Protein AF-A0AAX2A2I5-F1 (afdb_monomer_lite)

Sequence (168 aa):
KQDHQRLANWIIALGHHIQVEKMNFRALQAKAKETKVDANGKYKKKKRFGKSIANRAPSLFLNILNQKLQYEGYSLQYIDTFRVKASQYDHQNDEYNKKTLSQRWHEVDGRRVQRDLYSAFLIMNVKDNRKEIDRQKCLERWDQFIRLHDEEIKRLRLHSCVVSSMGI

Foldseek 3Di:
DVVLLVVLVVVVVVHLAAEDEDDDVVVLLDKDPDWDADPVRHTDDIRHCNVVCVVVVVVVSQVSNQVVSVVVVGGYHYADCVQAVLLQAALQVRDGHDDDLPPQWDQHPNDIAGRVLSSVLQQVQADPVRRYGPSVVCVVCVVVSSVVRVVVVVVQVPDPDDDVSRVD

Secondary structure (DSSP, 8-state):
-HHHHHHHHHHHHH-S--EEE---HHHHHPPPSSPPB-TTSPBPPPP-HHHHHHHH-HHHHHHHHHHHHHHTT---EEE-HHHH-TTTEETTTTEE----TT--EEEETTEEEEHHHHHHHHHHTB-TTSSSB-HHHHHHHHHHHHHHHHHHHHHHHH-S---GGG--

pLDDT: mean 92.61, std 5.05, range [74.5, 98.0]

Radius of gyration: 18.18 Å; chains: 1; bounding box: 47×41×47 Å

Structure (mmCIF, N/CA/C/O backbone):
data_AF-A0AAX2A2I5-F1
#
_entry.id   AF-A0AAX2A2I5-F1
#
loop_
_atom_site.group_PDB
_atom_site.id
_atom_site.type_symbol
_atom_site.label_atom_id
_atom_site.label_alt_id
_atom_site.label_comp_id
_atom_site.label_asym_id
_atom_site.label_entity_id
_atom_site.label_seq_id
_atom_site.pdbx_PDB_ins_code
_atom_site.Cartn_x
_atom_site.Cartn_y
_atom_site.Cartn_z
_atom_site.occupancy
_atom_site.B_iso_or_equiv
_atom_site.auth_seq_id
_atom_site.auth_comp_id
_atom_site.auth_asym_id
_atom_site.auth_atom_id
_atom_site.pdbx_PDB_model_num
ATOM 1 N N . LYS A 1 1 ? 3.469 20.746 3.446 1.00 82.69 1 LYS A N 1
ATOM 2 C CA . LYS A 1 1 ? 2.947 20.464 4.813 1.00 82.69 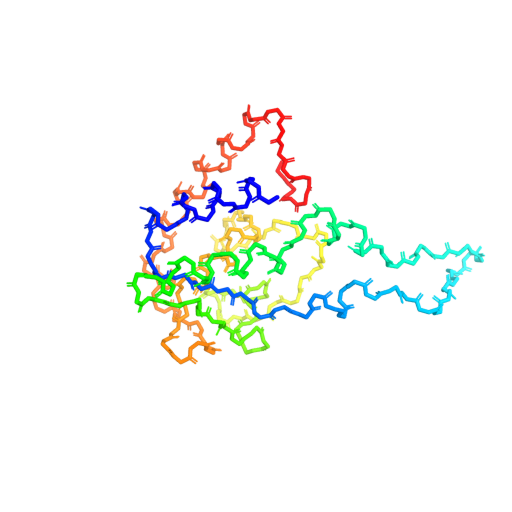1 LYS A CA 1
ATOM 3 C C . LYS A 1 1 ? 1.437 20.694 4.907 1.00 82.69 1 LYS A C 1
ATOM 5 O O . LYS A 1 1 ? 0.758 19.788 5.361 1.00 82.69 1 LYS A O 1
ATOM 10 N N . GLN A 1 2 ? 0.896 21.835 4.460 1.00 93.94 2 GLN A N 1
ATOM 11 C CA . GLN A 1 2 ? -0.555 22.098 4.494 1.00 93.94 2 GLN A CA 1
ATOM 12 C C . GLN A 1 2 ? -1.381 21.061 3.712 1.00 93.94 2 GLN A C 1
ATOM 14 O O . GLN A 1 2 ? -2.347 20.532 4.249 1.00 93.94 2 GLN A O 1
ATOM 19 N N . ASP A 1 3 ? -0.960 20.685 2.503 1.00 94.56 3 ASP A N 1
ATOM 20 C CA . ASP A 1 3 ? -1.691 19.673 1.721 1.00 94.56 3 ASP A CA 1
ATOM 21 C C . ASP A 1 3 ? -1.681 18.289 2.376 1.00 94.56 3 ASP A C 1
ATOM 23 O O . ASP A 1 3 ? -2.680 17.581 2.338 1.00 94.56 3 ASP A O 1
ATOM 27 N N . HIS A 1 4 ? -0.590 17.923 3.057 1.00 96.69 4 HIS A N 1
ATOM 28 C CA . HIS A 1 4 ? -0.539 16.689 3.850 1.00 96.69 4 HIS A CA 1
ATOM 29 C C . HIS A 1 4 ? -1.524 16.716 5.016 1.00 96.69 4 HIS A C 1
ATOM 31 O O . HIS A 1 4 ? -2.130 15.696 5.310 1.00 96.69 4 HIS A O 1
ATOM 37 N N . GLN A 1 5 ? -1.698 17.870 5.663 1.00 96.88 5 GLN A N 1
ATOM 38 C CA . GLN A 1 5 ? -2.670 18.036 6.745 1.00 96.88 5 GLN A CA 1
ATOM 39 C C . GLN A 1 5 ? -4.104 17.896 6.222 1.00 96.88 5 GLN A C 1
ATOM 41 O O . GLN A 1 5 ? -4.894 17.171 6.817 1.00 96.88 5 GLN A O 1
ATOM 46 N N . ARG A 1 6 ? -4.417 18.533 5.084 1.00 97.56 6 ARG A N 1
ATOM 47 C CA . ARG A 1 6 ? -5.726 18.410 4.420 1.00 97.56 6 ARG A CA 1
ATOM 48 C C . ARG A 1 6 ? -6.020 16.967 4.023 1.00 97.56 6 ARG A C 1
ATOM 50 O O . ARG A 1 6 ? -7.089 16.461 4.340 1.00 97.56 6 ARG A O 1
ATOM 57 N N . LEU A 1 7 ? -5.056 16.299 3.387 1.00 96.81 7 LEU A N 1
ATOM 58 C CA . LEU A 1 7 ? -5.198 14.902 2.989 1.00 96.81 7 LEU A CA 1
ATOM 59 C C . LEU A 1 7 ? -5.378 13.987 4.206 1.00 96.81 7 LEU A C 1
ATOM 61 O O . LEU A 1 7 ? -6.237 13.117 4.182 1.00 96.81 7 LEU A O 1
ATOM 65 N N . ALA A 1 8 ? -4.613 14.197 5.279 1.00 97.38 8 ALA A N 1
ATOM 66 C CA . ALA A 1 8 ? -4.745 13.391 6.488 1.00 97.38 8 ALA A CA 1
ATOM 67 C C . ALA A 1 8 ? -6.118 13.569 7.157 1.00 97.38 8 ALA A C 1
ATOM 69 O O . ALA A 1 8 ? -6.724 12.577 7.543 1.00 97.38 8 ALA A O 1
ATOM 70 N N . ASN A 1 9 ? -6.634 14.802 7.234 1.00 97.06 9 ASN A N 1
ATOM 71 C CA . ASN A 1 9 ? -7.986 15.063 7.740 1.00 97.06 9 ASN A CA 1
ATOM 72 C C . ASN A 1 9 ? -9.051 14.365 6.888 1.00 97.06 9 ASN A C 1
ATOM 74 O O . ASN A 1 9 ? -9.970 13.765 7.431 1.00 97.06 9 ASN A O 1
ATOM 78 N N . TRP A 1 10 ? -8.915 14.433 5.560 1.00 97.62 10 TRP A N 1
ATOM 79 C CA . TRP A 1 10 ? -9.845 13.767 4.654 1.00 97.62 10 TRP A CA 1
ATOM 80 C C . TRP A 1 10 ? -9.834 12.248 4.848 1.00 97.62 10 TRP A C 1
ATOM 82 O O . TRP A 1 10 ? -10.897 11.658 4.960 1.00 97.62 10 TRP A O 1
ATOM 92 N N . ILE A 1 11 ? -8.656 11.623 4.964 1.00 96.56 11 ILE A N 1
ATOM 93 C CA . ILE A 1 11 ? -8.559 10.175 5.210 1.00 96.56 11 ILE A CA 1
ATOM 94 C C . ILE A 1 11 ? -9.195 9.793 6.550 1.00 96.56 11 ILE A C 1
ATOM 96 O O . ILE A 1 11 ? -9.942 8.825 6.598 1.00 96.56 11 ILE A O 1
ATOM 100 N N . ILE A 1 12 ? -8.930 10.545 7.621 1.00 96.19 12 ILE A N 1
ATOM 101 C CA . ILE A 1 12 ? -9.498 10.256 8.948 1.00 96.19 12 ILE A CA 1
ATOM 102 C C . ILE A 1 12 ? -11.024 10.369 8.931 1.00 96.19 12 ILE A C 1
ATOM 104 O O . ILE A 1 12 ? -11.699 9.524 9.506 1.00 96.19 12 ILE A O 1
ATOM 108 N N . ALA A 1 13 ? -11.574 11.335 8.190 1.00 96.62 13 ALA A N 1
ATOM 109 C CA . ALA A 1 13 ? -13.018 11.463 8.013 1.00 96.62 13 ALA A CA 1
ATOM 110 C C . ALA A 1 13 ? -13.661 10.252 7.303 1.00 96.62 13 ALA A C 1
ATOM 112 O O . ALA A 1 13 ? -14.862 10.039 7.448 1.00 96.62 13 ALA A O 1
ATOM 113 N N . LEU A 1 14 ? -12.889 9.456 6.551 1.00 95.56 14 LEU A N 1
ATOM 114 C CA . LEU A 1 14 ? -13.362 8.200 5.953 1.00 95.56 14 LEU A CA 1
ATOM 115 C C . LEU A 1 14 ? -13.309 7.023 6.936 1.00 95.56 14 LEU A C 1
ATOM 117 O O . LEU A 1 14 ? -14.063 6.065 6.778 1.00 95.56 14 LEU A O 1
ATOM 121 N N . GLY A 1 15 ? -12.415 7.068 7.927 1.00 95.12 15 GLY A N 1
ATOM 122 C CA . GLY A 1 15 ? -12.308 6.051 8.967 1.00 95.12 15 GLY A CA 1
ATOM 123 C C . GLY A 1 15 ? -10.941 5.990 9.651 1.00 95.12 15 GLY A C 1
ATOM 124 O O . GLY A 1 15 ? -9.931 6.488 9.156 1.00 95.12 15 GLY A O 1
ATOM 125 N N . HIS A 1 16 ? -10.909 5.310 10.799 1.00 95.19 16 HIS A N 1
ATOM 126 C CA . HIS A 1 16 ? -9.726 5.229 11.666 1.00 95.19 16 HIS A CA 1
ATOM 127 C C . HIS A 1 16 ? -8.875 3.966 11.440 1.00 95.19 16 HIS A C 1
ATOM 129 O O . HIS A 1 16 ? -7.703 3.923 11.822 1.00 95.19 16 HIS A O 1
ATOM 135 N N . HIS A 1 17 ? -9.438 2.922 10.815 1.00 94.00 17 HIS A N 1
ATOM 136 C CA . HIS A 1 17 ? -8.708 1.687 10.516 1.00 94.00 17 HIS A CA 1
ATOM 137 C C . HIS A 1 17 ? -7.914 1.829 9.214 1.00 94.00 17 HIS A C 1
ATOM 139 O O . HIS A 1 17 ? -8.411 1.540 8.128 1.00 94.00 17 HIS A O 1
ATOM 145 N N . ILE A 1 18 ? -6.667 2.290 9.330 1.00 95.06 18 ILE A N 1
ATOM 146 C CA . ILE A 1 18 ? -5.814 2.586 8.176 1.00 95.06 18 ILE A CA 1
ATOM 147 C C . ILE A 1 18 ? -4.604 1.657 8.165 1.00 95.06 18 ILE A C 1
ATOM 149 O O . ILE A 1 18 ? -3.764 1.677 9.070 1.00 95.06 18 ILE A O 1
ATOM 153 N N . GLN A 1 19 ? -4.505 0.872 7.096 1.00 94.75 19 GLN A N 1
ATOM 154 C CA . GLN A 1 19 ? -3.417 -0.066 6.856 1.00 94.75 19 GLN A CA 1
ATOM 155 C C . GLN A 1 19 ? -2.436 0.483 5.817 1.00 94.75 19 GLN A C 1
ATOM 157 O O . GLN A 1 19 ? -2.833 1.075 4.814 1.00 94.75 19 GLN A O 1
ATOM 162 N N . VAL A 1 20 ? -1.138 0.293 6.060 1.00 94.31 20 VAL A N 1
ATOM 163 C CA . VAL A 1 20 ? -0.062 0.834 5.222 1.00 94.31 20 VAL A CA 1
ATOM 164 C C . VAL A 1 20 ? 1.040 -0.203 5.019 1.00 94.31 20 VAL A C 1
ATOM 166 O O . VAL A 1 20 ? 1.464 -0.898 5.944 1.00 94.31 20 VAL A O 1
ATOM 169 N N . GLU A 1 21 ? 1.568 -0.265 3.801 1.00 92.31 21 GLU A N 1
ATOM 170 C CA . GLU A 1 21 ? 2.771 -1.030 3.486 1.00 92.31 21 GLU A CA 1
ATOM 171 C C . GLU A 1 21 ? 4.008 -0.449 4.181 1.00 92.31 21 GLU A C 1
ATOM 173 O O . GLU A 1 21 ? 4.349 0.730 4.037 1.00 92.31 21 GLU A O 1
ATOM 178 N N . LYS A 1 22 ? 4.748 -1.292 4.907 1.00 89.44 22 LYS A N 1
ATOM 179 C CA . LYS A 1 22 ? 6.025 -0.883 5.496 1.00 89.44 22 LYS A CA 1
ATOM 180 C C . LYS A 1 22 ? 7.074 -0.668 4.400 1.00 89.44 22 LYS A C 1
ATOM 182 O O . LYS A 1 22 ? 7.568 -1.620 3.797 1.00 89.44 22 LYS A O 1
ATOM 187 N N . MET A 1 23 ? 7.461 0.591 4.194 1.00 88.06 23 MET A N 1
ATOM 188 C CA . MET A 1 23 ? 8.415 1.007 3.160 1.00 88.06 23 MET A CA 1
ATOM 189 C C . MET A 1 23 ? 9.712 1.562 3.751 1.00 88.06 23 MET A C 1
ATOM 191 O O . MET A 1 23 ? 9.705 2.377 4.672 1.00 88.06 23 MET A O 1
ATOM 195 N N . ASN A 1 24 ? 10.855 1.187 3.169 1.00 90.94 24 ASN A N 1
ATOM 196 C CA . ASN A 1 24 ? 12.149 1.772 3.524 1.00 90.94 24 ASN A CA 1
ATOM 197 C C . ASN A 1 24 ? 12.451 2.994 2.638 1.00 90.94 24 ASN A C 1
ATOM 199 O O . ASN A 1 24 ? 13.174 2.908 1.640 1.00 90.94 24 ASN A O 1
ATOM 203 N N . PHE A 1 25 ? 11.891 4.153 3.004 1.00 90.88 25 PHE A N 1
ATOM 204 C CA . PHE A 1 25 ? 12.077 5.398 2.246 1.00 90.88 25 PHE A CA 1
ATOM 205 C C . PHE A 1 25 ? 13.548 5.821 2.135 1.00 90.88 25 PHE A C 1
ATOM 207 O O . PHE A 1 25 ? 13.946 6.335 1.091 1.00 90.88 25 PHE A O 1
ATOM 214 N N . ARG A 1 26 ? 14.376 5.544 3.154 1.00 90.38 26 ARG A N 1
ATOM 215 C CA . ARG A 1 26 ? 15.819 5.840 3.134 1.00 90.38 26 ARG A CA 1
ATOM 216 C C . ARG A 1 26 ? 16.540 5.026 2.056 1.00 90.38 26 ARG A C 1
ATOM 218 O O . ARG A 1 26 ? 17.298 5.581 1.262 1.00 90.38 26 ARG A O 1
ATOM 225 N N . ALA A 1 27 ? 16.253 3.728 1.965 1.00 90.12 27 ALA A N 1
ATOM 226 C CA . ALA A 1 27 ? 16.798 2.863 0.916 1.00 90.12 27 ALA A CA 1
ATOM 227 C C . ALA A 1 27 ? 16.276 3.236 -0.486 1.00 90.12 27 ALA A C 1
ATOM 229 O O . ALA A 1 27 ? 16.986 3.100 -1.488 1.00 90.12 27 ALA A O 1
ATOM 230 N N . LEU A 1 28 ? 15.039 3.732 -0.589 1.00 88.69 28 LEU A N 1
ATOM 231 C CA . LEU A 1 28 ? 14.502 4.229 -1.856 1.00 88.69 28 LEU A CA 1
ATOM 232 C C . LEU A 1 28 ? 15.136 5.552 -2.294 1.00 88.69 28 LEU A C 1
ATOM 234 O O . LEU A 1 28 ? 15.373 5.731 -3.492 1.00 88.69 28 LEU A O 1
ATOM 238 N N . GLN A 1 29 ? 15.435 6.442 -1.346 1.00 89.62 29 GLN A N 1
ATOM 239 C CA . GLN A 1 29 ? 16.094 7.724 -1.589 1.00 89.62 29 GLN A CA 1
ATOM 240 C C . GLN A 1 29 ? 17.539 7.544 -2.070 1.00 89.62 29 GLN A C 1
ATOM 242 O O . GLN A 1 29 ? 18.002 8.324 -2.905 1.00 89.62 29 GLN A O 1
ATOM 247 N N . ALA A 1 30 ? 18.231 6.507 -1.586 1.00 89.31 30 ALA A N 1
ATOM 248 C CA . ALA A 1 30 ? 19.610 6.219 -1.953 1.00 89.31 30 ALA A CA 1
ATOM 249 C C . ALA A 1 30 ? 19.789 6.054 -3.476 1.00 89.31 30 ALA A C 1
ATOM 251 O O . ALA A 1 30 ? 19.101 5.275 -4.147 1.00 89.31 30 ALA A O 1
ATOM 252 N N . LYS A 1 31 ? 20.754 6.798 -4.024 1.00 85.38 31 LYS A N 1
ATOM 253 C CA . LYS A 1 31 ? 21.176 6.708 -5.425 1.00 85.38 31 LYS A CA 1
ATOM 254 C C . LYS A 1 31 ? 22.088 5.493 -5.606 1.00 85.38 31 LYS A C 1
ATOM 256 O O . LYS A 1 31 ? 22.915 5.201 -4.748 1.00 85.38 31 LYS A O 1
ATOM 261 N N . ALA A 1 32 ? 21.970 4.813 -6.746 1.00 86.19 32 ALA A N 1
ATOM 262 C CA . ALA A 1 32 ? 22.910 3.755 -7.110 1.00 86.19 32 ALA A CA 1
ATOM 263 C C . ALA A 1 32 ? 24.340 4.321 -7.195 1.00 86.19 32 ALA A C 1
ATOM 265 O O . ALA A 1 32 ? 24.555 5.347 -7.850 1.00 86.19 32 ALA A O 1
ATOM 266 N N . LYS A 1 33 ? 25.300 3.664 -6.534 1.00 86.00 33 LYS A N 1
ATOM 267 C CA . LYS A 1 33 ? 26.712 4.073 -6.557 1.00 86.00 33 LYS A CA 1
ATOM 268 C C . LYS A 1 33 ? 27.327 3.772 -7.922 1.00 86.00 33 LYS A C 1
ATOM 270 O O . LYS A 1 33 ? 27.797 4.682 -8.605 1.00 86.00 33 LYS A O 1
ATOM 275 N N . GLU A 1 34 ? 27.195 2.528 -8.362 1.00 86.81 34 GLU A N 1
ATOM 276 C CA . GLU A 1 34 ? 27.739 2.035 -9.626 1.00 86.81 34 GLU A CA 1
ATOM 277 C C . GLU A 1 34 ? 27.035 2.617 -10.854 1.00 86.81 34 GLU A C 1
ATOM 279 O O . GLU A 1 34 ? 25.825 2.881 -10.863 1.00 86.81 34 GLU A O 1
ATOM 284 N N . THR A 1 35 ? 27.814 2.812 -11.913 1.00 88.38 35 THR A N 1
ATOM 285 C CA . THR A 1 35 ? 27.321 3.159 -13.246 1.00 88.38 35 THR A CA 1
ATOM 286 C C . THR A 1 35 ? 27.286 1.885 -14.078 1.00 88.38 35 THR A C 1
ATOM 288 O O . THR A 1 35 ? 28.309 1.234 -14.235 1.00 88.38 35 THR A O 1
ATOM 291 N N . LYS A 1 36 ? 26.113 1.525 -14.607 1.00 90.00 36 LYS A N 1
ATOM 292 C CA . LYS A 1 36 ? 25.967 0.359 -15.487 1.00 90.00 36 LYS A CA 1
ATOM 293 C C . LYS A 1 36 ? 26.039 0.799 -16.944 1.00 90.00 36 LYS A C 1
ATOM 295 O O . LYS A 1 36 ? 25.488 1.846 -17.281 1.00 90.00 36 LYS A O 1
ATOM 300 N N . VAL A 1 37 ? 26.658 -0.015 -17.786 1.00 91.19 37 VAL A N 1
ATOM 301 C CA . VAL A 1 37 ? 26.701 0.147 -19.245 1.00 91.19 37 VAL A CA 1
ATOM 302 C C . VAL A 1 37 ? 25.848 -0.966 -19.863 1.00 91.19 37 VAL A C 1
ATOM 304 O O . VAL A 1 37 ? 25.708 -2.037 -19.267 1.00 91.19 37 VAL A O 1
ATOM 307 N N . ASP A 1 38 ? 25.154 -0.691 -20.963 1.00 90.38 38 ASP A N 1
ATOM 308 C CA . ASP A 1 38 ? 24.452 -1.723 -21.730 1.00 90.38 38 ASP A CA 1
ATOM 309 C C . ASP A 1 38 ? 25.375 -2.421 -22.743 1.00 90.38 38 ASP A C 1
ATOM 311 O O . ASP A 1 38 ? 26.543 -2.068 -22.884 1.00 90.38 38 ASP A O 1
ATOM 315 N N . ALA A 1 39 ? 24.853 -3.443 -23.426 1.00 90.88 39 ALA A N 1
ATOM 316 C CA . ALA A 1 39 ? 25.617 -4.220 -24.403 1.00 90.88 39 ALA A CA 1
ATOM 317 C C . ALA A 1 39 ? 26.122 -3.376 -25.591 1.00 90.88 39 ALA A C 1
ATOM 319 O O . ALA A 1 39 ? 27.080 -3.766 -26.246 1.00 90.88 39 ALA A O 1
ATOM 320 N N . ASN A 1 40 ? 25.523 -2.204 -25.828 1.00 91.38 40 ASN A N 1
ATOM 321 C CA . ASN A 1 40 ? 25.874 -1.290 -26.912 1.00 91.38 40 ASN A CA 1
ATOM 322 C C . ASN A 1 40 ? 26.850 -0.191 -26.447 1.00 91.38 40 ASN A C 1
ATOM 324 O O . ASN A 1 40 ? 27.029 0.810 -27.139 1.00 91.38 40 ASN A O 1
ATOM 328 N N . GLY A 1 41 ? 27.433 -0.317 -25.249 1.00 90.31 41 GLY A N 1
ATOM 329 C CA . GLY A 1 41 ? 28.364 0.669 -24.698 1.00 90.31 41 GLY A CA 1
ATOM 330 C C . GLY A 1 41 ? 27.698 1.931 -24.134 1.00 90.31 41 GLY A C 1
ATOM 331 O O . GLY A 1 41 ? 28.392 2.862 -23.724 1.00 90.31 41 GLY A O 1
ATOM 332 N N . LYS A 1 42 ? 26.361 1.995 -24.057 1.00 92.00 42 LYS A N 1
ATOM 333 C CA . LYS A 1 42 ? 25.641 3.178 -23.568 1.00 92.00 42 LYS A CA 1
ATOM 334 C C . LYS A 1 42 ? 25.400 3.109 -22.061 1.00 92.00 42 LYS A C 1
ATOM 336 O O . LYS A 1 42 ? 24.947 2.110 -21.499 1.00 92.00 42 LYS A O 1
ATOM 341 N N . TYR A 1 43 ? 25.660 4.222 -21.376 1.00 91.19 43 TYR A N 1
ATOM 342 C CA . TYR A 1 43 ? 25.436 4.336 -19.935 1.00 91.19 43 TYR A CA 1
ATOM 343 C C . TYR A 1 43 ? 23.946 4.253 -19.574 1.00 91.19 43 TYR A C 1
ATOM 345 O O . TYR A 1 43 ? 23.122 5.069 -20.003 1.00 91.19 43 TYR A O 1
ATOM 353 N N . LYS A 1 44 ? 23.595 3.312 -18.694 1.00 87.06 44 LYS A N 1
ATOM 354 C CA . LYS A 1 44 ? 22.251 3.196 -18.123 1.00 87.06 44 LYS A CA 1
ATOM 355 C C . LYS A 1 44 ? 21.994 4.317 -17.117 1.00 87.06 44 LYS A C 1
ATOM 357 O O . LYS A 1 44 ? 22.843 4.685 -16.301 1.00 87.06 44 LYS A O 1
ATOM 362 N N . LYS A 1 45 ? 20.762 4.831 -17.115 1.00 84.19 45 LYS A N 1
ATOM 363 C CA . LYS A 1 45 ? 20.320 5.842 -16.144 1.00 84.19 45 LYS A CA 1
ATOM 364 C C . LYS A 1 45 ? 20.331 5.252 -14.727 1.00 84.19 45 LYS A C 1
ATOM 366 O O . LYS A 1 45 ? 19.696 4.236 -14.462 1.00 84.19 45 LYS A O 1
ATOM 371 N N . LYS A 1 46 ? 21.004 5.928 -13.790 1.00 83.81 46 LYS A N 1
ATOM 372 C CA . LYS A 1 46 ? 20.948 5.592 -12.354 1.00 83.81 46 LYS A CA 1
ATOM 373 C C . LYS A 1 46 ? 19.544 5.845 -11.788 1.00 83.81 46 LYS A C 1
ATOM 375 O O . LYS A 1 46 ? 18.872 6.780 -12.219 1.00 83.81 46 LYS A O 1
ATOM 380 N N . LYS A 1 47 ? 19.139 5.058 -10.785 1.00 78.50 47 LYS A N 1
ATOM 381 C CA . LYS A 1 47 ? 17.900 5.226 -9.993 1.00 78.50 47 LYS A CA 1
ATOM 382 C C . LYS A 1 47 ? 17.776 6.664 -9.451 1.00 78.50 47 LYS A C 1
ATOM 384 O O . LYS A 1 47 ? 18.751 7.189 -8.914 1.00 78.50 47 LYS A O 1
ATOM 389 N N . ARG A 1 48 ? 16.594 7.298 -9.576 1.00 74.50 48 ARG A N 1
ATOM 390 C CA . ARG A 1 48 ? 16.360 8.724 -9.222 1.00 74.50 48 ARG A CA 1
ATOM 391 C C . ARG A 1 48 ? 15.166 8.992 -8.288 1.00 74.50 48 ARG A C 1
ATOM 393 O O . ARG A 1 48 ? 14.653 10.109 -8.276 1.00 74.50 48 ARG A O 1
ATOM 400 N N . PHE A 1 49 ? 14.715 8.022 -7.487 1.00 85.50 49 PHE A N 1
ATOM 401 C CA . PHE A 1 49 ? 13.543 8.240 -6.618 1.00 85.50 49 PHE A CA 1
ATOM 402 C C . PHE A 1 49 ? 13.760 9.309 -5.538 1.00 85.50 49 PHE A C 1
ATOM 404 O O . PHE A 1 49 ? 12.782 9.895 -5.091 1.00 85.50 49 PHE A O 1
ATOM 411 N N . GLY A 1 50 ? 15.008 9.637 -5.178 1.00 88.88 50 GLY A N 1
ATOM 412 C CA . GLY A 1 50 ? 15.308 10.656 -4.167 1.00 88.88 50 GLY A CA 1
ATOM 413 C C . GLY A 1 50 ? 14.650 12.018 -4.419 1.00 88.88 50 GLY A C 1
ATOM 414 O O . GLY A 1 50 ? 14.083 12.580 -3.489 1.00 88.88 50 GLY A O 1
ATOM 415 N N . LYS A 1 51 ? 14.621 12.510 -5.670 1.00 87.81 51 LYS A N 1
ATOM 416 C CA . LYS A 1 51 ? 13.937 13.778 -6.008 1.00 87.81 51 LYS A CA 1
ATOM 417 C C . LYS A 1 51 ? 12.422 13.677 -5.804 1.00 87.81 51 LYS A C 1
ATOM 419 O O . LYS A 1 51 ? 11.808 14.584 -5.261 1.00 87.81 51 LYS A O 1
ATOM 424 N N . SER A 1 52 ? 11.820 12.560 -6.215 1.00 88.25 52 SER A N 1
ATOM 425 C CA . SER A 1 52 ? 10.380 12.333 -6.044 1.00 88.25 52 SER A CA 1
ATOM 426 C C . SER A 1 52 ? 10.002 12.216 -4.565 1.00 88.25 52 SER A C 1
ATOM 428 O O . SER A 1 52 ? 9.043 12.844 -4.131 1.00 88.25 52 SER A O 1
ATOM 430 N N . ILE A 1 53 ? 10.802 11.494 -3.775 1.00 91.25 53 ILE A N 1
ATOM 431 C CA . ILE A 1 53 ? 10.609 11.349 -2.327 1.00 91.25 53 ILE A CA 1
ATOM 432 C C . ILE A 1 53 ? 10.773 12.691 -1.616 1.00 91.25 53 ILE A C 1
ATOM 434 O O . ILE A 1 53 ? 9.963 12.994 -0.749 1.00 91.25 53 ILE A O 1
ATOM 438 N N . ALA A 1 54 ? 11.757 13.511 -1.995 1.00 90.19 54 ALA A N 1
ATOM 439 C CA . ALA A 1 54 ? 11.920 14.854 -1.438 1.00 90.19 54 ALA A CA 1
ATOM 440 C C . ALA A 1 54 ? 10.708 15.750 -1.748 1.00 90.19 54 ALA A C 1
ATOM 442 O O . ALA A 1 54 ? 10.200 16.422 -0.857 1.00 90.19 54 ALA A O 1
ATOM 443 N N . ASN A 1 55 ? 10.198 15.700 -2.983 1.00 89.56 55 ASN A N 1
ATOM 444 C CA . ASN A 1 55 ? 9.069 16.531 -3.407 1.00 89.56 55 ASN A CA 1
ATOM 445 C C . ASN A 1 55 ? 7.725 16.078 -2.812 1.00 89.56 55 ASN A C 1
ATOM 447 O O . ASN A 1 55 ? 6.896 16.909 -2.460 1.00 89.56 55 ASN A O 1
ATOM 451 N N . ARG A 1 56 ? 7.471 14.765 -2.745 1.00 90.44 56 ARG A N 1
ATOM 452 C CA . ARG A 1 56 ? 6.191 14.201 -2.273 1.00 90.44 56 ARG A CA 1
ATOM 453 C C . ARG A 1 56 ? 6.167 13.969 -0.761 1.00 90.44 56 ARG A C 1
ATOM 455 O O . ARG A 1 56 ? 5.091 13.949 -0.171 1.00 90.44 56 ARG A O 1
ATOM 462 N N . ALA A 1 57 ? 7.341 13.792 -0.154 1.00 93.62 57 ALA A N 1
ATOM 463 C CA . ALA A 1 57 ? 7.571 13.577 1.273 1.00 93.62 57 ALA A CA 1
ATOM 464 C C . ALA A 1 57 ? 6.603 12.557 1.926 1.00 93.62 57 ALA A C 1
ATOM 466 O O . ALA A 1 57 ? 5.948 12.875 2.917 1.00 93.62 57 ALA A O 1
ATOM 467 N N . PRO A 1 58 ? 6.519 11.311 1.411 1.00 93.50 58 PRO A N 1
ATOM 468 C CA . PRO A 1 58 ? 5.566 10.304 1.895 1.00 93.50 58 PRO A CA 1
ATOM 469 C C . PRO A 1 58 ? 5.773 9.926 3.370 1.00 93.50 58 PRO A C 1
ATOM 471 O O . PRO A 1 58 ? 4.805 9.740 4.093 1.00 93.50 58 PRO A O 1
ATOM 474 N N . SER A 1 59 ? 7.024 9.881 3.842 1.00 94.44 59 SER A N 1
ATOM 475 C CA . SER A 1 59 ? 7.331 9.635 5.261 1.00 94.44 59 SER A CA 1
ATOM 476 C C . SER A 1 59 ? 6.752 10.729 6.172 1.00 94.44 59 SER A C 1
ATOM 478 O O . SER A 1 59 ? 6.146 10.436 7.197 1.00 94.44 59 SER A O 1
ATOM 480 N N . LEU A 1 60 ? 6.862 12.001 5.760 1.00 95.88 60 LEU A N 1
ATOM 481 C CA . LEU A 1 60 ? 6.269 13.124 6.492 1.00 95.88 60 LEU A CA 1
ATOM 482 C C . LEU A 1 60 ? 4.742 13.018 6.528 1.00 95.88 60 LEU A C 1
ATOM 484 O O . LEU A 1 60 ? 4.140 13.272 7.567 1.00 95.88 60 LEU A O 1
ATOM 488 N N . PHE A 1 61 ? 4.130 12.632 5.410 1.00 96.81 61 PHE A N 1
ATOM 489 C CA . PHE A 1 61 ? 2.690 12.426 5.342 1.00 96.81 61 PHE A CA 1
ATOM 490 C C . PHE A 1 61 ? 2.218 11.328 6.307 1.00 96.81 61 PHE A C 1
ATOM 492 O O . PHE A 1 61 ? 1.304 11.576 7.089 1.00 96.81 61 PHE A O 1
ATOM 499 N N . LEU A 1 62 ? 2.878 10.163 6.318 1.00 96.81 62 LEU A N 1
ATOM 500 C CA . LEU A 1 62 ? 2.549 9.077 7.250 1.00 96.81 62 LEU A CA 1
ATOM 501 C C . LEU A 1 62 ? 2.721 9.500 8.713 1.00 96.81 62 LEU A C 1
ATOM 503 O O . LEU A 1 62 ? 1.885 9.158 9.542 1.00 96.81 62 LEU A O 1
ATOM 507 N N . ASN A 1 63 ? 3.749 10.294 9.027 1.00 96.81 63 ASN A N 1
ATOM 508 C CA . ASN A 1 63 ? 3.933 10.834 10.374 1.00 96.81 63 ASN A CA 1
ATOM 509 C C . ASN A 1 63 ? 2.786 11.770 10.778 1.00 96.81 63 ASN A C 1
ATOM 511 O O . ASN A 1 63 ? 2.263 11.642 11.880 1.00 96.81 63 ASN A O 1
ATOM 515 N N . ILE A 1 64 ? 2.373 12.683 9.891 1.00 97.62 64 ILE A N 1
ATOM 516 C CA . ILE A 1 64 ? 1.242 13.593 10.139 1.00 97.62 64 ILE A CA 1
ATOM 517 C C . ILE A 1 64 ? -0.052 12.801 10.351 1.00 97.62 64 ILE A C 1
ATOM 519 O O . ILE A 1 64 ? -0.801 13.088 11.282 1.00 97.62 64 ILE A O 1
ATOM 523 N N . LEU A 1 65 ? -0.306 11.806 9.499 1.00 97.81 65 LEU A N 1
ATOM 524 C CA . LEU A 1 65 ? -1.491 10.960 9.593 1.00 97.81 65 LEU 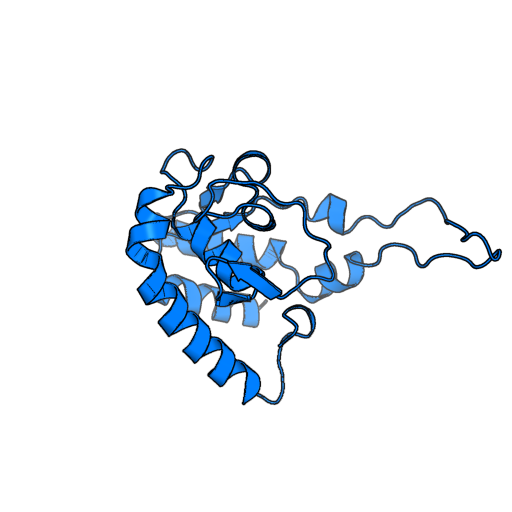A CA 1
ATOM 525 C C . LEU A 1 65 ? -1.503 10.161 10.903 1.00 97.81 65 LEU A C 1
ATOM 527 O O . LEU A 1 65 ? -2.507 10.164 11.607 1.00 97.81 65 LEU A O 1
ATOM 531 N N . ASN A 1 66 ? -0.376 9.548 11.276 1.00 97.56 66 ASN A N 1
ATOM 532 C CA . ASN A 1 66 ? -0.266 8.793 12.522 1.00 97.56 66 ASN A CA 1
ATOM 533 C C . ASN A 1 66 ? -0.438 9.677 13.762 1.00 97.56 66 ASN A C 1
ATOM 535 O O . ASN A 1 66 ? -1.118 9.272 14.694 1.00 97.56 66 ASN A O 1
ATOM 539 N N . GLN A 1 67 ? 0.139 10.884 13.769 1.00 97.50 67 GLN A N 1
ATOM 540 C CA . GLN A 1 67 ? -0.042 11.837 14.869 1.00 97.50 67 GLN A CA 1
ATOM 541 C C . GLN A 1 67 ? -1.518 12.179 15.071 1.00 97.50 67 GLN A C 1
ATOM 543 O O . GLN A 1 67 ? -1.999 12.164 16.196 1.00 97.50 67 GLN A O 1
ATOM 548 N N . LYS A 1 68 ? -2.251 12.450 13.985 1.00 97.00 68 LYS A N 1
ATOM 549 C CA . LYS A 1 68 ? -3.687 12.744 14.057 1.00 97.00 68 LYS A CA 1
ATOM 550 C C . LYS A 1 68 ? -4.504 11.567 14.573 1.00 97.00 68 LYS A C 1
ATOM 552 O O . LYS A 1 68 ? -5.311 11.761 15.469 1.00 97.00 68 LYS A O 1
ATOM 557 N N . LEU A 1 69 ? -4.238 10.359 14.079 1.00 97.44 69 LEU A N 1
ATOM 558 C CA . LEU A 1 69 ? -4.884 9.151 14.596 1.00 97.44 69 LEU A CA 1
ATOM 559 C C . LEU A 1 69 ? -4.631 8.969 16.095 1.00 97.44 69 LEU A C 1
ATOM 561 O O . LEU A 1 69 ? -5.555 8.638 16.828 1.00 97.44 69 LEU A O 1
ATOM 565 N N . GLN A 1 70 ? -3.409 9.240 16.561 1.00 97.25 70 GLN A N 1
ATOM 566 C CA . GLN A 1 70 ? -3.052 9.129 17.978 1.00 97.25 70 GLN A CA 1
ATOM 567 C C . GLN A 1 70 ? -3.826 10.108 18.866 1.00 97.25 70 GLN A C 1
ATOM 569 O O . GLN A 1 70 ? -4.161 9.742 19.990 1.00 97.25 70 GLN A O 1
ATOM 574 N N . TYR A 1 71 ? -4.160 11.307 18.374 1.00 95.75 71 TYR A N 1
ATOM 575 C CA . TYR A 1 71 ? -5.034 12.237 19.103 1.00 95.75 71 TYR A CA 1
ATOM 576 C C . TYR A 1 71 ? -6.449 11.682 19.319 1.00 95.75 71 TYR A C 1
ATOM 578 O O . TYR A 1 71 ? -7.099 12.054 20.289 1.00 95.75 71 TYR A O 1
ATOM 586 N N . GLU A 1 72 ? -6.903 10.777 18.454 1.00 95.12 72 GLU A N 1
ATOM 587 C CA . GLU A 1 72 ? -8.212 10.117 18.537 1.00 95.12 72 GLU A CA 1
ATOM 588 C C . GLU A 1 72 ? -8.128 8.705 19.151 1.00 95.12 72 GLU A C 1
ATOM 590 O O . GLU A 1 72 ? -9.113 7.972 19.166 1.00 95.12 72 GLU A O 1
ATOM 595 N N . GLY A 1 73 ? -6.959 8.300 19.666 1.00 96.44 73 GLY A N 1
ATOM 596 C CA . GLY A 1 73 ? -6.747 6.984 20.283 1.00 96.44 73 GLY A CA 1
ATOM 597 C C . GLY A 1 73 ? -6.430 5.843 19.304 1.00 96.44 73 GLY A C 1
ATOM 598 O O . GLY A 1 73 ? -6.386 4.682 19.709 1.00 96.44 73 GLY A O 1
ATOM 599 N N . TYR A 1 74 ? -6.163 6.148 18.032 1.00 97.19 74 TYR A N 1
ATOM 600 C CA . TYR A 1 74 ? -5.840 5.177 16.980 1.00 97.19 74 TYR A CA 1
ATOM 601 C C . TYR A 1 74 ? -4.369 5.249 16.535 1.00 97.19 74 TYR A C 1
ATOM 603 O O . TYR A 1 74 ? -3.590 6.106 16.945 1.00 97.19 74 TYR A O 1
ATOM 611 N N . SER A 1 75 ? -3.952 4.322 15.670 1.00 96.38 75 SER A N 1
ATOM 612 C CA . SER A 1 75 ? -2.606 4.315 15.083 1.00 96.38 75 SER A CA 1
ATOM 613 C C . SER A 1 75 ? -2.585 3.647 13.712 1.00 96.38 75 SER A C 1
ATOM 615 O O . SER A 1 75 ? -3.415 2.780 13.418 1.00 96.38 75 SER A O 1
ATOM 617 N N . LEU A 1 76 ? -1.609 4.028 12.881 1.00 95.81 76 LEU A N 1
ATOM 618 C CA . LEU A 1 76 ? -1.376 3.378 11.594 1.00 95.81 76 LEU A CA 1
ATOM 619 C C . LEU A 1 76 ? -0.995 1.909 11.773 1.00 95.81 76 LEU A C 1
ATOM 621 O O . LEU A 1 76 ? -0.075 1.566 12.518 1.00 95.81 76 LEU A O 1
ATOM 625 N N . GLN A 1 77 ? -1.659 1.046 11.010 1.00 95.12 77 GLN A N 1
ATOM 626 C CA . GLN A 1 77 ? -1.405 -0.386 11.009 1.00 95.12 77 GLN A CA 1
ATOM 627 C C . GLN A 1 77 ? -0.437 -0.742 9.883 1.00 95.12 77 GLN A C 1
ATOM 629 O O . GLN A 1 77 ? -0.762 -0.632 8.704 1.00 95.12 77 GLN A O 1
ATOM 634 N N . TYR A 1 78 ? 0.767 -1.187 10.234 1.00 95.12 78 TYR A N 1
ATOM 635 C CA . TYR A 1 78 ? 1.749 -1.612 9.240 1.00 95.12 78 TYR A CA 1
ATOM 636 C C . TYR A 1 78 ? 1.595 -3.093 8.915 1.00 95.12 78 TYR A C 1
ATOM 638 O O . TYR A 1 78 ? 1.634 -3.932 9.817 1.00 95.12 78 TYR A O 1
ATOM 646 N N . ILE A 1 79 ? 1.479 -3.411 7.627 1.00 95.44 79 ILE A N 1
ATOM 647 C CA . ILE A 1 79 ? 1.443 -4.797 7.151 1.00 95.44 79 ILE A CA 1
ATOM 648 C C . ILE A 1 79 ? 2.845 -5.328 6.839 1.00 95.44 79 ILE A C 1
ATOM 650 O O . ILE A 1 79 ? 3.754 -4.574 6.464 1.00 95.44 79 ILE A O 1
ATOM 654 N N . ASP A 1 80 ? 3.012 -6.645 6.959 1.00 93.19 80 ASP A N 1
ATOM 655 C CA . ASP A 1 80 ? 4.227 -7.340 6.538 1.00 93.19 80 ASP A CA 1
ATOM 656 C C . ASP A 1 80 ? 4.232 -7.510 5.013 1.00 93.19 80 ASP A C 1
ATOM 658 O O . ASP A 1 80 ? 3.693 -8.468 4.458 1.00 93.19 80 ASP A O 1
ATOM 662 N N . THR A 1 81 ? 4.864 -6.561 4.324 1.00 91.06 81 THR A N 1
ATOM 663 C CA . THR A 1 81 ? 4.938 -6.524 2.856 1.00 91.06 81 THR A CA 1
ATOM 664 C C . THR A 1 81 ? 5.641 -7.740 2.256 1.00 91.06 81 THR A C 1
ATOM 666 O O . THR A 1 81 ? 5.322 -8.131 1.131 1.00 91.06 81 THR A O 1
ATOM 669 N N . PHE A 1 82 ? 6.563 -8.370 2.993 1.00 91.25 82 PHE A N 1
ATOM 670 C CA . PHE A 1 82 ? 7.285 -9.553 2.526 1.00 91.25 82 PHE A CA 1
ATOM 671 C C . PHE A 1 82 ? 6.428 -10.808 2.568 1.00 91.25 82 PHE A C 1
ATOM 673 O O . PHE A 1 82 ? 6.625 -11.684 1.727 1.00 91.25 82 PHE A O 1
ATOM 680 N N . ARG A 1 83 ? 5.506 -10.906 3.529 1.00 92.69 83 ARG A N 1
ATOM 681 C CA . ARG A 1 83 ? 4.572 -12.032 3.617 1.00 92.69 83 ARG A CA 1
ATOM 682 C C . ARG A 1 83 ? 3.347 -11.821 2.736 1.00 92.69 83 ARG A C 1
ATOM 684 O O . ARG A 1 83 ? 3.040 -12.698 1.943 1.00 92.69 83 ARG A O 1
ATOM 691 N N . VAL A 1 84 ? 2.732 -10.639 2.805 1.00 94.06 84 VAL A N 1
ATOM 692 C CA . VAL A 1 84 ? 1.490 -10.321 2.083 1.00 94.06 84 VAL A CA 1
ATOM 693 C C . VAL A 1 84 ? 1.700 -10.261 0.568 1.00 94.06 84 VAL A C 1
ATOM 695 O O . VAL A 1 84 ? 0.866 -10.755 -0.180 1.00 94.06 84 VAL A O 1
ATOM 698 N N . LYS A 1 85 ? 2.789 -9.633 0.094 1.00 94.12 85 LYS A N 1
ATOM 699 C CA . LYS A 1 85 ? 3.116 -9.458 -1.339 1.00 94.12 85 LYS A CA 1
ATOM 700 C C . LYS A 1 85 ? 1.902 -9.096 -2.221 1.00 94.12 85 LYS A C 1
ATOM 702 O O . LYS A 1 85 ? 1.759 -9.632 -3.319 1.00 94.12 85 LYS A O 1
ATOM 707 N N . ALA A 1 86 ? 1.060 -8.157 -1.778 1.00 93.88 86 ALA A N 1
ATOM 708 C CA . ALA A 1 86 ? -0.221 -7.826 -2.422 1.00 93.88 86 ALA A CA 1
ATOM 709 C C . ALA A 1 86 ? -0.097 -7.524 -3.929 1.00 93.88 86 ALA A C 1
ATOM 711 O O . ALA A 1 86 ? -0.904 -7.980 -4.725 1.00 93.88 86 ALA A O 1
ATOM 712 N N . SER A 1 87 ? 0.971 -6.841 -4.356 1.00 91.94 87 SER A N 1
ATOM 713 C CA . SER A 1 87 ? 1.210 -6.559 -5.785 1.00 91.94 87 SER A CA 1
ATOM 714 C C . SER A 1 87 ? 1.436 -7.799 -6.672 1.00 91.94 87 SER A C 1
ATOM 716 O O . SER A 1 87 ? 1.388 -7.692 -7.899 1.00 91.94 87 SER A O 1
ATOM 718 N N . GLN A 1 88 ? 1.707 -8.961 -6.074 1.00 92.94 88 GLN A N 1
ATOM 719 C CA . GLN A 1 88 ? 1.991 -10.226 -6.760 1.00 92.94 88 GLN A CA 1
ATOM 720 C C . GLN A 1 88 ? 0.864 -11.250 -6.601 1.00 92.94 88 GLN A C 1
ATOM 722 O O . GLN A 1 88 ? 0.716 -12.107 -7.465 1.00 92.94 88 GLN A O 1
ATOM 727 N N . TYR A 1 89 ? 0.090 -11.165 -5.521 1.00 95.69 89 TYR A N 1
ATOM 728 C CA . TYR A 1 89 ? -0.927 -12.153 -5.179 1.00 95.69 89 TYR A CA 1
ATOM 729 C C . TYR A 1 89 ? -2.170 -12.075 -6.079 1.00 95.69 89 TYR A C 1
ATOM 731 O O . TYR A 1 89 ? -2.617 -10.990 -6.462 1.00 95.69 89 TYR A O 1
ATOM 739 N N . ASP A 1 90 ? -2.733 -13.236 -6.398 1.00 95.81 90 ASP A N 1
ATOM 740 C CA . ASP A 1 90 ? -4.009 -13.417 -7.075 1.00 95.81 90 ASP A CA 1
ATOM 741 C C . ASP A 1 90 ? -4.969 -14.200 -6.168 1.00 95.81 90 ASP A C 1
ATOM 743 O O . ASP A 1 90 ? -4.753 -15.380 -5.901 1.00 95.81 90 ASP A O 1
ATOM 747 N N . HIS A 1 91 ? -6.029 -13.543 -5.685 1.00 96.06 91 HIS A N 1
ATOM 748 C CA . HIS A 1 91 ? -6.984 -14.161 -4.760 1.00 96.06 91 HIS A CA 1
ATOM 749 C C . HIS A 1 91 ? -7.870 -15.225 -5.418 1.00 96.06 91 HIS A C 1
ATOM 751 O O . HIS A 1 91 ? -8.439 -16.051 -4.707 1.00 96.06 91 HIS A O 1
ATOM 757 N N . GLN A 1 92 ? -7.991 -15.228 -6.747 1.00 94.56 92 GLN A N 1
ATOM 758 C CA . GLN A 1 92 ? -8.863 -16.160 -7.461 1.00 94.56 92 GLN A CA 1
ATOM 759 C C . GLN A 1 92 ? -8.220 -17.540 -7.517 1.00 94.56 92 GLN A C 1
ATOM 761 O O . GLN A 1 92 ? -8.809 -18.515 -7.054 1.00 94.56 92 GLN A O 1
ATOM 766 N N . ASN A 1 93 ? -6.959 -17.597 -7.944 1.00 93.88 93 ASN A N 1
ATOM 767 C CA . ASN A 1 93 ? -6.216 -18.854 -8.078 1.00 93.88 93 ASN A CA 1
ATOM 768 C C . ASN A 1 93 ? -5.319 -19.173 -6.869 1.00 93.88 93 ASN A C 1
ATOM 770 O O . ASN A 1 93 ? -4.729 -20.243 -6.824 1.00 93.88 93 ASN A O 1
ATOM 774 N N . ASP A 1 94 ? -5.238 -18.269 -5.887 1.00 94.88 94 ASP A N 1
ATOM 775 C CA . ASP A 1 94 ? -4.384 -18.381 -4.692 1.00 94.88 94 ASP A CA 1
ATOM 776 C C . ASP A 1 94 ? -2.876 -18.454 -5.002 1.00 94.88 94 ASP A C 1
ATOM 778 O O . ASP A 1 94 ? -2.089 -19.113 -4.323 1.00 94.88 94 ASP A O 1
ATOM 782 N N . GLU A 1 95 ? -2.446 -17.737 -6.041 1.00 94.38 95 GLU A N 1
ATOM 783 C CA . GLU A 1 95 ? -1.077 -17.797 -6.554 1.00 94.38 95 GLU A CA 1
ATOM 784 C C . GLU A 1 95 ? -0.337 -16.461 -6.457 1.00 94.38 95 GLU A C 1
ATOM 786 O O . GLU A 1 95 ? -0.918 -15.376 -6.484 1.00 94.38 95 GLU A O 1
ATOM 791 N N . TYR A 1 96 ? 0.997 -16.532 -6.397 1.00 94.19 96 TYR A N 1
ATOM 792 C CA . TYR A 1 96 ? 1.871 -15.360 -6.422 1.00 94.19 96 TYR A CA 1
ATOM 793 C C . TYR A 1 96 ? 2.587 -15.248 -7.760 1.00 94.19 96 TYR A C 1
ATOM 795 O O . TYR A 1 96 ? 3.568 -15.940 -8.032 1.00 94.19 96 TYR A O 1
ATOM 803 N N . ASN A 1 97 ? 2.162 -14.277 -8.555 1.00 90.75 97 ASN A N 1
ATOM 804 C CA . ASN A 1 97 ? 2.719 -14.006 -9.865 1.00 90.75 97 ASN A CA 1
ATOM 805 C C . ASN A 1 97 ? 3.627 -12.776 -9.802 1.00 90.75 97 ASN A C 1
ATOM 807 O O . ASN A 1 97 ? 3.201 -11.678 -9.443 1.00 90.75 97 ASN A O 1
ATOM 811 N N . LYS A 1 98 ? 4.911 -12.935 -10.145 1.00 90.94 98 LYS A N 1
ATOM 812 C CA . LYS A 1 98 ? 5.846 -11.801 -10.201 1.00 90.94 98 LYS A CA 1
ATOM 813 C C . LYS A 1 98 ? 5.512 -10.913 -11.394 1.00 90.94 98 LYS A C 1
ATOM 815 O O . LYS A 1 98 ? 5.529 -11.361 -12.534 1.00 90.94 98 LYS A O 1
ATOM 820 N N . LYS A 1 99 ? 5.287 -9.627 -11.126 1.00 87.44 99 LYS A N 1
ATOM 821 C CA . LYS A 1 99 ? 4.898 -8.635 -12.136 1.00 87.44 99 LYS A CA 1
A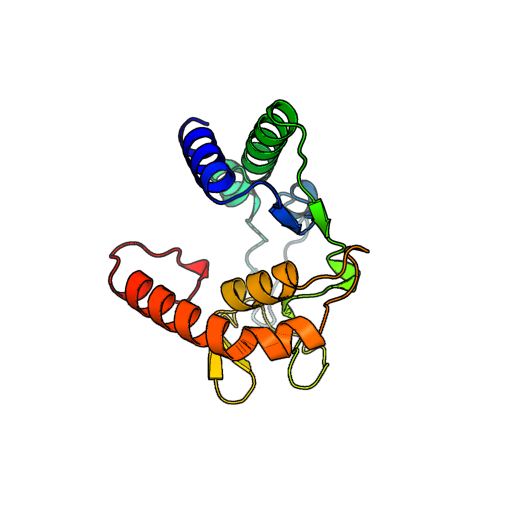TOM 822 C C . LYS A 1 99 ? 5.966 -7.559 -12.268 1.00 87.44 99 LYS A C 1
ATOM 824 O O . LYS A 1 99 ? 6.644 -7.199 -11.302 1.00 87.44 99 LYS A O 1
ATOM 829 N N . THR A 1 100 ? 6.134 -7.040 -13.480 1.00 88.62 100 THR A N 1
ATOM 830 C CA . THR A 1 100 ? 7.087 -5.951 -13.729 1.00 88.62 100 THR A CA 1
ATOM 831 C C . THR A 1 100 ? 6.522 -4.615 -13.242 1.00 88.62 100 THR A C 1
ATOM 833 O O . THR A 1 100 ? 5.314 -4.390 -13.232 1.00 88.62 100 THR A O 1
ATOM 836 N N . LEU A 1 101 ? 7.394 -3.671 -12.874 1.00 82.94 101 LEU A N 1
ATOM 837 C CA . LEU A 1 101 ? 6.958 -2.346 -12.406 1.00 82.94 101 LEU A CA 1
ATOM 838 C C . LEU A 1 101 ? 6.179 -1.550 -13.468 1.00 82.94 101 LEU A C 1
ATOM 840 O O . LEU A 1 101 ? 5.371 -0.691 -13.102 1.00 82.94 101 LEU A O 1
ATOM 844 N N . SER A 1 102 ? 6.428 -1.813 -14.753 1.00 87.06 102 SER A N 1
ATOM 845 C CA . SER A 1 102 ? 5.727 -1.217 -15.898 1.00 87.06 102 SER A CA 1
ATOM 846 C C . SER A 1 102 ? 4.323 -1.781 -16.102 1.00 87.06 10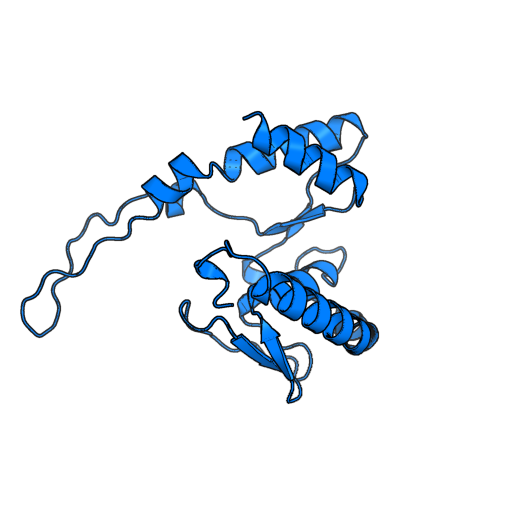2 SER A C 1
ATOM 848 O O . SER A 1 102 ? 3.479 -1.094 -16.666 1.00 87.06 102 SER A O 1
ATOM 850 N N . GLN A 1 103 ? 4.042 -2.990 -15.615 1.00 90.88 103 GLN A N 1
ATOM 851 C CA . GLN A 1 103 ? 2.722 -3.599 -15.714 1.00 90.88 103 GLN A CA 1
ATOM 852 C C . GLN A 1 103 ? 1.789 -2.976 -14.664 1.00 90.88 103 GLN A C 1
ATOM 854 O O . GLN A 1 103 ? 1.882 -3.283 -13.474 1.00 90.88 103 GLN A O 1
ATOM 859 N N . ARG A 1 104 ? 0.934 -2.042 -15.101 1.00 92.50 104 ARG A N 1
ATOM 860 C CA . ARG A 1 104 ? -0.028 -1.307 -14.248 1.00 92.50 104 ARG A CA 1
ATOM 861 C C . ARG A 1 104 ? -1.441 -1.875 -14.262 1.00 92.50 104 ARG A C 1
ATOM 863 O O . ARG A 1 104 ? -2.226 -1.544 -13.383 1.00 92.50 104 ARG A O 1
ATOM 870 N N . TRP A 1 105 ? -1.727 -2.744 -15.223 1.00 93.88 105 TRP A N 1
ATOM 871 C CA . TRP A 1 105 ? -3.000 -3.434 -15.369 1.00 93.88 105 TRP A CA 1
ATOM 872 C C . TRP A 1 105 ? -2.783 -4.937 -15.294 1.00 93.88 105 TRP A C 1
ATOM 874 O O . TRP A 1 105 ? -1.788 -5.454 -15.817 1.00 93.88 105 TRP A O 1
ATOM 884 N N . HIS A 1 106 ? -3.705 -5.619 -14.633 1.00 91.31 106 HIS A N 1
ATOM 885 C CA . HIS A 1 106 ? -3.684 -7.060 -14.427 1.00 91.31 106 HIS A CA 1
ATOM 886 C C . HIS A 1 106 ? -5.004 -7.660 -14.860 1.00 91.31 106 HIS A C 1
ATOM 888 O O . HIS A 1 106 ? -6.029 -6.991 -14.799 1.00 91.31 106 HIS A O 1
ATOM 894 N N . GLU A 1 107 ? -4.951 -8.905 -15.301 1.00 93.31 107 GLU A N 1
ATOM 895 C CA . GLU A 1 107 ? -6.138 -9.711 -15.515 1.00 93.31 107 GLU A CA 1
ATOM 896 C C . GLU A 1 107 ? -6.302 -10.620 -14.302 1.00 93.31 107 GLU A C 1
ATOM 898 O O . GLU A 1 107 ? -5.333 -11.258 -13.891 1.00 93.31 107 GLU A O 1
ATOM 903 N N . VAL A 1 108 ? -7.481 -10.588 -13.692 1.00 93.31 108 VAL A N 1
ATOM 904 C CA . VAL A 1 108 ? -7.866 -11.401 -12.535 1.00 93.31 108 VAL A CA 1
ATOM 905 C C . VAL A 1 108 ? -9.298 -11.842 -12.803 1.00 93.31 108 VAL A C 1
ATOM 907 O O . VAL A 1 108 ? -10.149 -10.978 -13.007 1.00 93.31 108 VAL A O 1
ATOM 910 N N . ASP A 1 109 ? -9.552 -13.151 -12.871 1.00 91.12 109 ASP A N 1
ATOM 911 C CA . ASP A 1 109 ? -10.884 -13.703 -13.191 1.00 91.12 109 ASP A CA 1
ATOM 912 C C . ASP A 1 109 ? -11.500 -13.095 -14.474 1.00 91.12 109 ASP A C 1
ATOM 914 O O . ASP A 1 109 ? -12.614 -12.578 -14.500 1.00 91.12 109 ASP A O 1
ATOM 918 N N . GLY A 1 110 ? -10.699 -13.018 -15.546 1.00 92.25 110 GLY A N 1
ATOM 919 C CA . GLY A 1 110 ? -11.105 -12.428 -16.831 1.00 92.25 110 GLY A CA 1
ATOM 920 C C . GLY A 1 110 ? -11.378 -10.914 -16.806 1.00 92.25 110 GLY A C 1
ATOM 921 O O . GLY A 1 110 ? -11.744 -10.331 -17.827 1.00 92.25 110 GLY A O 1
ATOM 922 N N . ARG A 1 111 ? -11.194 -10.239 -15.663 1.00 93.75 111 ARG A N 1
ATOM 923 C CA . ARG A 1 111 ? -11.400 -8.793 -15.495 1.00 93.75 111 ARG A CA 1
ATOM 924 C C . ARG A 1 111 ? -10.071 -8.055 -15.530 1.00 93.75 111 ARG A C 1
ATOM 926 O O . ARG A 1 111 ? -9.112 -8.431 -14.858 1.00 93.75 111 ARG A O 1
ATOM 933 N N . ARG A 1 112 ? -10.025 -6.927 -16.244 1.00 94.88 112 ARG A N 1
ATOM 934 C CA . ARG A 1 112 ? -8.872 -6.016 -16.209 1.00 94.88 112 ARG A CA 1
ATOM 935 C C . ARG A 1 112 ? -8.960 -5.062 -15.021 1.00 94.88 112 ARG A C 1
ATOM 937 O O . ARG A 1 112 ? -9.769 -4.141 -15.029 1.00 94.88 112 ARG A O 1
ATOM 944 N N . VAL A 1 113 ? -8.053 -5.217 -14.063 1.00 95.75 113 VAL A N 1
ATOM 945 C CA . VAL A 1 113 ? -7.966 -4.392 -12.851 1.00 95.75 113 VAL A CA 1
ATOM 946 C C . VAL A 1 113 ? -6.685 -3.566 -12.795 1.00 95.75 113 VAL A C 1
ATOM 948 O O . VAL A 1 113 ? -5.615 -3.993 -13.243 1.00 95.75 113 VAL A O 1
ATOM 951 N N . GLN A 1 114 ? -6.780 -2.363 -12.233 1.00 95.12 114 GLN A N 1
ATOM 952 C CA . GLN A 1 114 ? -5.629 -1.503 -11.987 1.00 95.12 114 GLN A CA 1
ATOM 953 C C . GLN A 1 114 ? -4.850 -2.029 -10.777 1.00 95.12 114 GLN A C 1
ATOM 955 O O . GLN A 1 114 ? -5.414 -2.325 -9.725 1.00 95.12 114 GLN A O 1
ATOM 960 N N . ARG A 1 115 ? -3.530 -2.158 -10.929 1.00 93.81 115 ARG A N 1
ATOM 961 C CA . ARG A 1 115 ? -2.658 -2.837 -9.964 1.00 93.81 115 ARG A CA 1
ATOM 962 C C . ARG A 1 115 ? -2.715 -2.260 -8.558 1.00 93.81 115 ARG A C 1
ATOM 964 O O . ARG A 1 115 ? -2.715 -3.020 -7.595 1.00 93.81 115 ARG A O 1
ATOM 971 N N . ASP A 1 1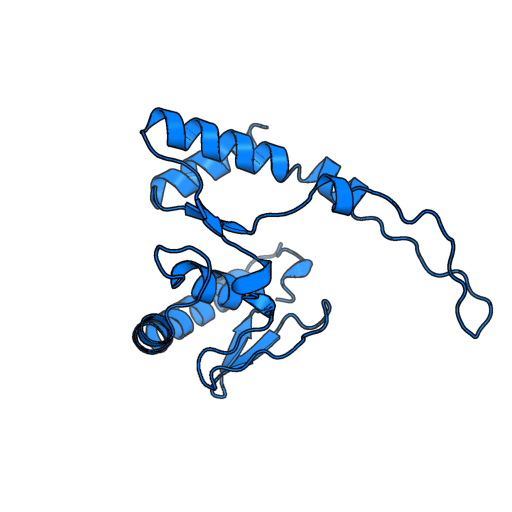16 ? -2.651 -0.941 -8.442 1.00 92.50 116 ASP A N 1
ATOM 972 C CA . ASP A 1 116 ? -2.527 -0.261 -7.157 1.00 92.50 116 ASP A CA 1
ATOM 973 C C . ASP A 1 116 ? -3.882 -0.300 -6.413 1.00 92.50 116 ASP A C 1
ATOM 975 O O . ASP A 1 116 ? -3.903 -0.590 -5.219 1.00 92.50 116 ASP A O 1
ATOM 979 N N . LEU A 1 117 ? -5.009 -0.147 -7.127 1.00 95.31 117 LEU A N 1
ATOM 980 C CA . LEU A 1 117 ? -6.368 -0.351 -6.603 1.00 95.31 117 LEU A CA 1
ATOM 981 C C . LEU A 1 117 ? -6.593 -1.799 -6.158 1.00 95.31 117 LEU A C 1
ATOM 983 O O . LEU A 1 117 ? -7.090 -2.040 -5.061 1.00 95.31 117 LEU A O 1
ATOM 987 N N . TYR A 1 118 ? -6.175 -2.768 -6.973 1.00 96.38 118 TYR A N 1
ATOM 988 C CA . TYR A 1 118 ? -6.269 -4.183 -6.622 1.00 96.38 118 TYR A CA 1
ATOM 989 C C . TYR A 1 118 ? -5.375 -4.540 -5.424 1.00 96.38 118 TYR A C 1
ATOM 991 O O . TYR A 1 118 ? -5.800 -5.253 -4.523 1.00 96.38 118 TYR A O 1
ATOM 999 N N . SER A 1 119 ? -4.165 -3.976 -5.342 1.00 95.38 119 SER A N 1
ATOM 1000 C CA . SER A 1 119 ? -3.297 -4.158 -4.169 1.00 95.38 119 SER A CA 1
ATOM 1001 C C . SER A 1 119 ? -3.937 -3.575 -2.906 1.00 95.38 119 SER A C 1
ATOM 1003 O O . SER A 1 119 ? -3.894 -4.214 -1.861 1.00 95.38 119 SER A O 1
ATOM 1005 N N . ALA A 1 120 ? -4.573 -2.401 -2.992 1.00 95.69 120 ALA A N 1
ATOM 1006 C CA . ALA A 1 120 ? -5.303 -1.812 -1.870 1.00 95.69 120 ALA A CA 1
ATOM 1007 C C . ALA A 1 120 ? -6.493 -2.683 -1.428 1.00 95.69 120 ALA A C 1
ATOM 1009 O O . ALA A 1 120 ? -6.687 -2.881 -0.230 1.00 95.69 120 ALA A O 1
ATOM 1010 N N . PHE A 1 121 ? -7.233 -3.260 -2.380 1.00 97.38 121 PHE A N 1
ATOM 1011 C CA . PHE A 1 121 ? -8.297 -4.228 -2.103 1.00 97.38 121 PHE A CA 1
ATOM 1012 C C . PHE A 1 121 ? -7.779 -5.467 -1.365 1.00 97.38 121 PHE A C 1
ATOM 1014 O O . PHE A 1 121 ? -8.373 -5.886 -0.374 1.00 97.38 121 PHE A O 1
ATOM 1021 N N . LEU A 1 122 ? -6.648 -6.026 -1.796 1.00 97.31 122 LEU A N 1
ATOM 1022 C CA . LEU A 1 122 ? -6.027 -7.159 -1.111 1.00 97.31 122 LEU A CA 1
ATOM 1023 C C . LEU A 1 122 ? -5.571 -6.790 0.305 1.00 97.31 122 LEU A C 1
ATOM 1025 O O . LEU A 1 122 ? -5.795 -7.556 1.238 1.00 97.31 122 LEU A O 1
ATOM 1029 N N . ILE A 1 123 ? -4.971 -5.608 0.477 1.00 96.81 123 ILE A N 1
ATOM 1030 C CA . ILE A 1 123 ? -4.511 -5.114 1.781 1.00 96.81 123 ILE A CA 1
ATOM 1031 C C . ILE A 1 123 ? -5.686 -4.954 2.746 1.00 96.81 123 ILE A C 1
ATOM 1033 O O . ILE A 1 123 ? -5.605 -5.458 3.859 1.00 96.81 123 ILE A O 1
ATOM 1037 N N . MET A 1 124 ? -6.793 -4.354 2.298 1.00 95.25 124 MET A N 1
ATOM 1038 C CA . MET A 1 124 ? -8.021 -4.180 3.090 1.00 95.25 124 MET A CA 1
ATOM 1039 C C . MET A 1 124 ? -8.589 -5.509 3.622 1.00 95.25 124 MET A C 1
ATOM 1041 O O . MET A 1 124 ? -9.321 -5.524 4.611 1.00 95.25 124 MET A O 1
ATOM 1045 N N . ASN A 1 125 ? -8.263 -6.626 2.970 1.00 96.62 125 ASN A N 1
ATOM 1046 C CA . ASN A 1 125 ? -8.686 -7.970 3.346 1.00 96.62 125 ASN A CA 1
ATOM 1047 C C . ASN A 1 125 ? -7.570 -8.780 4.025 1.00 96.62 125 ASN A C 1
ATOM 1049 O O . ASN A 1 125 ? -7.650 -9.998 4.087 1.00 96.62 125 ASN A O 1
ATOM 1053 N N . VAL A 1 126 ? -6.517 -8.151 4.546 1.00 96.31 126 VAL A N 1
ATOM 1054 C CA . VAL A 1 126 ? -5.497 -8.846 5.346 1.00 96.31 126 VAL A CA 1
ATOM 1055 C C . VAL A 1 126 ? -6.069 -9.237 6.713 1.00 96.31 126 VAL A C 1
ATOM 1057 O O . VAL A 1 126 ? -6.808 -8.472 7.331 1.00 96.31 126 VAL A O 1
ATOM 1060 N N . LYS A 1 127 ? -5.718 -10.431 7.203 1.00 95.56 127 LYS A N 1
ATOM 1061 C CA . LYS A 1 127 ? -6.126 -10.905 8.535 1.00 95.56 127 LYS A CA 1
ATOM 1062 C C . LYS A 1 127 ? -5.514 -10.050 9.649 1.00 95.56 127 LYS A C 1
ATOM 1064 O O . LYS A 1 127 ? -4.490 -9.396 9.457 1.00 95.56 127 LYS A O 1
ATOM 1069 N N . ASP A 1 128 ? -6.051 -10.148 10.861 1.00 92.56 128 ASP A N 1
ATOM 1070 C CA . ASP A 1 128 ? -5.598 -9.355 12.020 1.00 92.56 128 ASP A CA 1
ATOM 1071 C C . ASP A 1 128 ? -4.113 -9.559 12.371 1.00 92.56 128 ASP A C 1
ATOM 1073 O O . ASP A 1 128 ? -3.455 -8.683 12.938 1.00 92.56 128 ASP A O 1
ATOM 1077 N N . ASN A 1 129 ? -3.532 -10.695 11.967 1.00 93.12 129 ASN A N 1
ATOM 1078 C CA . ASN A 1 129 ? -2.101 -10.960 12.109 1.00 93.12 129 ASN A CA 1
ATOM 1079 C C . ASN A 1 129 ? -1.208 -10.088 11.199 1.00 93.12 129 ASN A C 1
ATOM 1081 O O . ASN A 1 129 ? 0.012 -10.085 11.388 1.00 93.12 129 ASN A O 1
ATOM 1085 N N . ARG A 1 130 ? -1.796 -9.347 10.246 1.00 93.00 130 ARG A N 1
ATOM 1086 C CA . ARG A 1 130 ? -1.156 -8.415 9.298 1.00 93.00 130 ARG A CA 1
ATOM 1087 C C . ARG A 1 130 ? -0.129 -9.049 8.355 1.00 93.00 130 ARG A C 1
ATOM 1089 O O . ARG A 1 130 ? 0.759 -8.359 7.845 1.00 93.00 130 ARG A O 1
ATOM 1096 N N . LYS A 1 131 ? -0.217 -10.364 8.151 1.00 94.50 131 LYS A N 1
ATOM 1097 C CA . LYS A 1 131 ? 0.796 -11.162 7.441 1.00 94.50 131 LYS A CA 1
ATOM 1098 C C . LYS A 1 131 ? 0.246 -11.957 6.268 1.00 94.50 131 LYS A C 1
ATOM 1100 O O . LYS A 1 131 ? 1.023 -12.313 5.390 1.00 94.50 131 LYS A O 1
ATOM 1105 N N . GLU A 1 132 ? -1.050 -12.225 6.247 1.00 94.75 132 GLU A N 1
ATOM 1106 C CA . GLU A 1 132 ? -1.688 -13.034 5.213 1.00 94.75 132 GLU A CA 1
ATOM 1107 C C . GLU A 1 132 ? -3.036 -12.446 4.810 1.00 94.75 132 GLU A C 1
ATOM 1109 O O . GLU A 1 132 ? -3.725 -11.816 5.616 1.00 94.75 132 GLU A O 1
ATOM 1114 N N . ILE A 1 133 ? -3.387 -12.640 3.545 1.00 96.56 133 ILE A N 1
ATOM 1115 C CA . ILE A 1 133 ? -4.646 -12.170 2.976 1.00 96.56 133 ILE A CA 1
ATOM 1116 C C . ILE A 1 133 ? -5.750 -13.160 3.353 1.00 96.56 133 ILE A C 1
ATOM 1118 O O . ILE A 1 133 ? -5.567 -14.376 3.312 1.00 96.56 133 ILE A O 1
ATOM 1122 N N . ASP A 1 134 ? -6.901 -12.632 3.747 1.00 97.44 134 ASP A N 1
ATOM 1123 C CA . ASP A 1 134 ? -8.129 -13.386 3.953 1.00 97.44 134 ASP A CA 1
ATOM 1124 C C . ASP A 1 134 ? -8.803 -13.619 2.595 1.00 97.44 134 ASP A C 1
ATOM 1126 O O . ASP A 1 134 ? -9.608 -12.813 2.122 1.00 97.44 134 ASP A O 1
ATOM 1130 N N . ARG A 1 135 ? -8.418 -14.714 1.929 1.00 97.25 135 ARG A N 1
ATOM 1131 C CA . ARG A 1 135 ? -8.921 -15.060 0.591 1.00 97.25 135 ARG A CA 1
ATOM 1132 C C . ARG A 1 135 ? -10.446 -15.136 0.551 1.00 97.25 135 ARG A C 1
ATOM 1134 O O . ARG A 1 135 ? -11.040 -14.673 -0.417 1.00 97.25 135 ARG A O 1
ATOM 1141 N N . GLN A 1 136 ? -11.072 -15.667 1.599 1.00 97.75 136 GLN A N 1
ATOM 1142 C CA . GLN A 1 136 ? -12.524 -15.801 1.662 1.00 97.75 136 GLN A CA 1
ATOM 1143 C C . GLN A 1 136 ? -13.209 -14.428 1.615 1.00 97.75 136 GLN A C 1
ATOM 1145 O O . GLN A 1 136 ? -14.098 -14.217 0.793 1.00 97.75 136 GLN A O 1
ATOM 1150 N N . LYS A 1 137 ? -12.718 -13.449 2.389 1.00 97.81 137 LYS A N 1
ATOM 1151 C CA . LYS A 1 137 ? -13.220 -12.066 2.309 1.00 97.81 137 LYS A CA 1
ATOM 1152 C C . LYS A 1 137 ? -12.978 -11.422 0.948 1.00 97.81 137 LYS A C 1
ATOM 1154 O O . LYS A 1 137 ? -13.807 -10.632 0.500 1.00 97.81 137 LYS A O 1
ATOM 1159 N N . CYS A 1 138 ? -11.856 -11.725 0.291 1.00 97.88 138 CYS A N 1
ATOM 1160 C CA . CYS A 1 138 ? -11.612 -11.245 -1.069 1.00 97.88 138 CYS A CA 1
ATOM 1161 C C . CYS A 1 138 ? -12.673 -11.780 -2.038 1.00 97.88 138 CYS A C 1
ATOM 1163 O O . CYS A 1 138 ? -13.249 -10.991 -2.778 1.00 97.88 138 CYS A O 1
ATOM 1165 N N . LEU A 1 139 ? -12.969 -13.082 -1.998 1.00 97.94 139 LEU A N 1
ATOM 1166 C CA . LEU A 1 139 ? -13.997 -13.688 -2.850 1.00 97.94 139 LEU A CA 1
ATOM 1167 C C . LEU A 1 139 ? -15.376 -13.058 -2.599 1.00 97.94 139 LEU A C 1
ATOM 1169 O O . LEU A 1 139 ? -16.042 -12.645 -3.540 1.00 97.94 139 LEU A O 1
ATOM 1173 N N . GLU A 1 140 ? -15.766 -12.890 -1.333 1.00 98.00 140 GLU A N 1
ATOM 1174 C CA . GLU A 1 140 ? -17.057 -12.293 -0.950 1.00 98.00 140 GLU A CA 1
ATOM 1175 C C . GLU A 1 140 ? -17.211 -10.830 -1.389 1.00 98.00 140 GLU A C 1
ATOM 1177 O O . GLU A 1 140 ? -18.311 -10.375 -1.699 1.00 98.00 140 GLU A O 1
ATOM 1182 N N . ARG A 1 141 ? -16.113 -10.066 -1.408 1.00 97.94 141 ARG A N 1
ATOM 1183 C CA . ARG A 1 141 ? -16.119 -8.626 -1.720 1.00 97.94 141 ARG A CA 1
ATOM 1184 C C . ARG A 1 141 ? -15.773 -8.318 -3.177 1.00 97.94 141 ARG A C 1
ATOM 1186 O O . ARG A 1 141 ? -15.780 -7.143 -3.554 1.00 97.94 141 ARG A O 1
ATOM 1193 N N . TRP A 1 142 ? -15.460 -9.331 -3.984 1.00 97.38 142 TRP A N 1
ATOM 1194 C CA . TRP A 1 142 ? -14.921 -9.160 -5.333 1.00 97.38 142 TRP A CA 1
ATOM 1195 C C . TRP A 1 142 ? -15.853 -8.368 -6.253 1.00 97.38 142 TRP A C 1
ATOM 1197 O O . TRP A 1 142 ? -15.443 -7.352 -6.817 1.00 97.38 142 TRP A O 1
ATOM 1207 N N . ASP A 1 143 ? -17.126 -8.755 -6.333 1.00 97.00 143 ASP A N 1
ATOM 1208 C CA . ASP A 1 143 ? -18.100 -8.098 -7.215 1.00 97.00 143 ASP A CA 1
ATOM 1209 C C . ASP A 1 143 ? -18.322 -6.627 -6.846 1.00 97.00 143 ASP A C 1
ATOM 1211 O O . ASP A 1 143 ? -18.429 -5.751 -7.712 1.00 97.00 143 ASP A O 1
ATOM 1215 N N . GLN A 1 144 ? -18.357 -6.327 -5.544 1.00 97.75 144 GLN A N 1
ATOM 1216 C CA . GLN A 1 144 ? -18.450 -4.952 -5.060 1.00 97.75 144 GLN A CA 1
ATOM 1217 C C . GLN A 1 144 ? -17.201 -4.150 -5.426 1.00 97.75 144 GLN A C 1
ATOM 1219 O O . GLN A 1 144 ? -17.325 -3.006 -5.872 1.00 97.75 144 GLN A O 1
ATOM 1224 N N . PHE A 1 145 ? -16.014 -4.735 -5.255 1.00 97.75 145 PHE A N 1
ATOM 1225 C CA . PHE A 1 145 ? -14.765 -4.095 -5.642 1.00 97.75 145 PHE A CA 1
ATOM 1226 C C . PHE A 1 145 ? -14.737 -3.783 -7.138 1.00 97.75 145 PHE A C 1
ATOM 1228 O O . PHE A 1 145 ? -14.415 -2.654 -7.490 1.00 97.75 145 PHE A O 1
ATOM 1235 N N . ILE A 1 146 ? -15.115 -4.724 -8.008 1.00 97.81 146 ILE A N 1
ATOM 1236 C CA . ILE A 1 146 ? -15.093 -4.516 -9.463 1.00 97.81 146 ILE A CA 1
ATOM 1237 C C . ILE A 1 146 ? -16.013 -3.370 -9.879 1.00 97.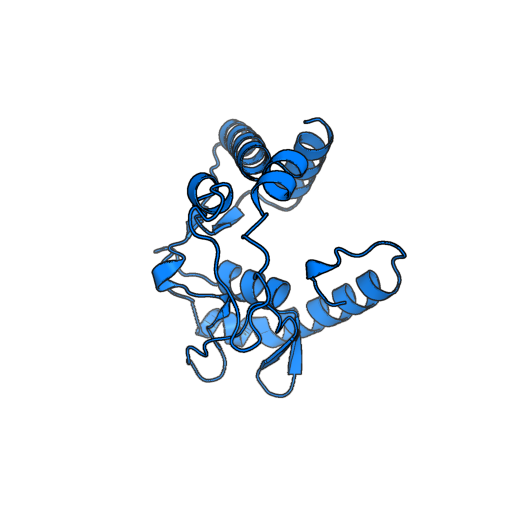81 146 ILE A C 1
ATOM 1239 O O . ILE A 1 146 ? -15.602 -2.507 -10.655 1.00 97.81 146 ILE A O 1
ATOM 1243 N N . ARG A 1 147 ? -17.223 -3.300 -9.313 1.00 97.81 147 ARG A N 1
ATOM 1244 C CA . ARG A 1 147 ? -18.148 -2.191 -9.581 1.00 97.81 147 ARG A CA 1
ATOM 1245 C C . ARG A 1 147 ? -17.535 -0.835 -9.210 1.00 97.81 147 ARG A C 1
ATOM 1247 O O . ARG A 1 147 ? -17.499 0.064 -10.047 1.00 97.81 147 ARG A O 1
ATOM 1254 N N . LEU A 1 148 ? -17.018 -0.705 -7.985 1.00 97.75 148 LEU A N 1
ATOM 1255 C CA . LEU A 1 148 ? -16.412 0.541 -7.494 1.00 97.75 148 LEU A CA 1
ATOM 1256 C C . LEU A 1 148 ? -15.122 0.895 -8.246 1.00 97.75 148 LEU A C 1
ATOM 1258 O O . LEU A 1 148 ? -14.859 2.062 -8.528 1.00 97.75 148 LEU A O 1
ATOM 1262 N N . HIS A 1 149 ? -14.325 -0.113 -8.595 1.00 97.00 149 HIS A N 1
ATOM 1263 C CA . HIS A 1 149 ? -13.130 0.035 -9.413 1.00 97.00 149 HIS A CA 1
ATOM 1264 C C . HIS A 1 149 ? -13.478 0.643 -10.774 1.00 97.00 149 HIS A C 1
ATOM 1266 O O . HIS A 1 149 ? -12.872 1.635 -11.171 1.00 97.00 149 HIS A O 1
ATOM 1272 N N . ASP A 1 150 ? -14.457 0.085 -11.484 1.00 96.25 150 ASP A N 1
ATOM 1273 C CA . ASP A 1 150 ? -14.804 0.538 -12.831 1.00 96.25 150 ASP A CA 1
ATOM 1274 C C . ASP A 1 150 ? -15.379 1.961 -12.833 1.00 96.25 150 ASP A C 1
ATOM 1276 O O . ASP A 1 150 ? -15.083 2.749 -13.736 1.00 96.25 150 ASP A O 1
ATOM 1280 N N . GLU A 1 151 ? -16.158 2.316 -11.810 1.00 96.69 151 GLU A N 1
ATOM 1281 C CA . GLU A 1 151 ? -16.629 3.686 -11.579 1.00 96.69 151 GLU A CA 1
ATOM 1282 C C . GLU A 1 151 ? -15.466 4.656 -11.340 1.00 96.69 151 GLU A C 1
ATOM 1284 O O . GLU A 1 151 ? -15.390 5.709 -11.979 1.00 96.69 151 GLU A O 1
ATOM 1289 N N . GLU A 1 152 ? -14.511 4.281 -10.489 1.00 95.19 152 GLU A N 1
ATOM 1290 C CA . GLU A 1 152 ? -13.346 5.111 -10.186 1.00 95.19 152 GLU A CA 1
ATOM 1291 C C . GLU A 1 152 ? -12.421 5.267 -11.402 1.00 95.19 152 GLU A C 1
ATOM 1293 O O . GLU A 1 152 ? -11.947 6.366 -11.689 1.00 95.19 152 GLU A O 1
ATOM 1298 N N . ILE A 1 153 ? -12.212 4.209 -12.191 1.00 95.00 153 ILE A N 1
ATOM 1299 C CA . ILE A 1 153 ? -11.453 4.288 -13.447 1.00 95.00 153 ILE A CA 1
ATOM 1300 C C . ILE A 1 153 ? -12.140 5.222 -14.447 1.00 95.00 153 ILE A C 1
ATOM 1302 O O . ILE A 1 153 ? -11.460 6.030 -15.087 1.00 95.00 153 ILE A O 1
ATOM 1306 N N . LYS A 1 154 ? -13.471 5.150 -14.584 1.00 94.31 154 LYS A N 1
ATOM 1307 C CA . LYS A 1 154 ? -14.232 6.085 -15.430 1.00 94.31 154 LYS A CA 1
ATOM 1308 C C . LYS A 1 154 ? -14.038 7.522 -14.958 1.00 94.31 154 LYS A C 1
ATOM 1310 O O . LYS A 1 154 ? -13.708 8.377 -15.776 1.00 94.31 154 LYS A O 1
ATOM 1315 N N . ARG A 1 155 ? -14.164 7.775 -13.652 1.00 94.12 155 ARG A N 1
ATOM 1316 C CA . ARG A 1 155 ? -13.937 9.099 -13.056 1.00 94.12 155 ARG A CA 1
ATOM 1317 C C . ARG A 1 155 ? -12.532 9.615 -13.363 1.00 94.12 155 ARG A C 1
ATOM 1319 O O . ARG A 1 155 ? -12.384 10.741 -13.829 1.00 94.12 155 ARG A O 1
ATOM 1326 N N . LEU A 1 156 ? -11.504 8.793 -13.153 1.00 92.31 156 LEU A N 1
ATOM 1327 C CA . LEU A 1 156 ? -10.107 9.174 -13.372 1.00 92.31 156 LEU A CA 1
ATOM 1328 C C . LEU A 1 156 ? -9.809 9.503 -14.837 1.00 92.31 156 LEU A C 1
ATOM 1330 O O . LEU A 1 156 ? -9.108 10.476 -15.094 1.00 92.31 156 LEU A O 1
ATOM 1334 N N . ARG A 1 157 ? -10.385 8.770 -15.797 1.00 90.75 157 ARG A N 1
ATOM 1335 C CA . ARG A 1 157 ? -10.215 9.057 -17.235 1.00 90.75 157 ARG A CA 1
ATOM 1336 C C . ARG A 1 157 ? -10.808 10.393 -17.679 1.00 90.75 157 ARG A C 1
ATOM 1338 O O . ARG A 1 157 ? -10.370 10.936 -18.688 1.00 90.75 157 ARG A O 1
ATOM 1345 N N . LEU A 1 158 ? -11.793 10.916 -16.951 1.00 90.81 158 LEU A N 1
ATOM 1346 C CA . LEU A 1 158 ? -12.406 12.215 -17.241 1.00 90.81 158 LEU A CA 1
ATOM 1347 C C . LEU A 1 158 ? -11.602 13.393 -16.666 1.00 90.81 158 LEU A C 1
ATOM 1349 O O . LEU A 1 158 ? -11.848 14.541 -17.033 1.00 90.81 158 LEU A O 1
ATOM 1353 N N . HIS A 1 159 ? -10.643 13.140 -15.772 1.00 87.06 159 HIS A N 1
ATOM 1354 C CA . HIS A 1 159 ? -9.815 14.189 -15.187 1.00 87.06 159 HIS A CA 1
ATOM 1355 C C . HIS A 1 159 ? -8.623 14.540 -16.087 1.00 87.06 159 HIS A C 1
ATOM 1357 O O . HIS A 1 159 ? -7.890 13.677 -16.558 1.00 87.06 159 HIS A O 1
ATOM 1363 N N . SER A 1 160 ? -8.358 15.840 -16.247 1.00 77.56 160 SER A N 1
ATOM 1364 C CA . SER A 1 160 ? -7.228 16.358 -17.037 1.00 77.56 160 SER A CA 1
ATOM 1365 C C . SER A 1 160 ? -5.852 16.092 -16.415 1.00 77.56 160 SER A C 1
ATOM 1367 O O . SER A 1 160 ? -4.830 16.195 -17.090 1.00 77.56 160 SER A O 1
ATOM 1369 N N . CYS A 1 161 ? -5.809 15.757 -15.124 1.00 78.50 161 CYS A N 1
ATOM 1370 C CA . CYS A 1 161 ? -4.582 15.480 -14.394 1.00 78.50 161 CYS A CA 1
ATOM 1371 C C . CYS A 1 161 ? -4.736 14.184 -13.599 1.00 78.50 161 CYS A C 1
ATOM 1373 O O . CYS A 1 161 ? -5.364 14.158 -12.541 1.00 78.50 161 CYS A O 1
ATOM 1375 N N . VAL A 1 162 ? -4.127 13.113 -14.107 1.00 80.69 162 VAL A N 1
ATOM 1376 C CA . VAL A 1 162 ? -4.030 11.820 -13.424 1.00 80.69 162 VAL A CA 1
ATOM 1377 C C . VAL A 1 162 ? -2.572 11.560 -13.071 1.00 80.69 162 VAL A C 1
ATOM 1379 O O . VAL A 1 162 ? -1.641 12.021 -13.739 1.00 80.69 162 VAL A O 1
ATOM 1382 N N . VAL A 1 163 ? -2.339 10.824 -11.988 1.00 77.56 163 VAL A N 1
ATOM 1383 C CA . VAL A 1 163 ? -0.982 10.435 -11.615 1.00 77.56 163 VAL A CA 1
ATOM 1384 C C . VAL A 1 163 ? -0.442 9.492 -12.692 1.00 77.56 163 VAL A C 1
ATOM 1386 O O . VAL A 1 163 ? -0.896 8.360 -12.812 1.00 77.56 163 VAL A O 1
ATOM 1389 N N . SER A 1 164 ? 0.575 9.929 -13.439 1.00 76.12 164 SER A N 1
ATOM 1390 C CA . SER A 1 164 ? 1.149 9.170 -14.565 1.00 76.12 164 SER A CA 1
ATOM 1391 C C . SER A 1 164 ? 1.623 7.757 -14.204 1.00 76.12 164 SER A C 1
ATOM 1393 O O . SER A 1 164 ? 1.705 6.883 -15.061 1.00 76.12 164 SER A O 1
ATOM 1395 N N . SER A 1 165 ? 1.912 7.496 -12.925 1.00 76.94 165 SER A N 1
ATOM 1396 C CA . SER A 1 165 ? 2.255 6.159 -12.445 1.00 76.94 165 SER A CA 1
ATOM 1397 C C . SER A 1 165 ? 1.072 5.193 -12.367 1.00 76.94 165 SER A C 1
ATOM 1399 O O . SER A 1 165 ? 1.316 4.001 -12.224 1.00 76.94 165 SER A O 1
ATOM 1401 N N . MET A 1 166 ? -0.177 5.656 -12.442 1.00 82.75 166 MET A N 1
ATOM 1402 C CA . MET A 1 166 ? -1.354 4.781 -12.400 1.00 82.75 166 MET A CA 1
ATOM 1403 C C . MET A 1 166 ? -1.600 4.057 -13.725 1.00 82.75 166 MET A C 1
ATOM 1405 O O . MET A 1 166 ? -2.187 2.978 -13.711 1.00 82.75 166 MET A O 1
ATOM 1409 N N . GLY A 1 167 ? -1.093 4.599 -14.840 1.00 83.62 167 GLY A N 1
ATOM 1410 C CA . GLY A 1 167 ? -1.273 4.024 -16.176 1.00 83.62 167 GLY A CA 1
ATOM 1411 C C . GLY A 1 167 ? -2.720 4.080 -16.672 1.00 83.62 167 GLY A C 1
ATOM 1412 O O . GLY A 1 167 ? -3.141 3.151 -17.358 1.00 83.62 167 GLY A O 1
ATOM 1413 N N . ILE A 1 168 ? -3.464 5.115 -16.268 1.00 84.00 168 ILE A N 1
ATOM 1414 C CA . ILE A 1 168 ? -4.856 5.395 -16.654 1.00 84.00 168 ILE A CA 1
ATOM 1415 C C . ILE A 1 168 ? -4.863 6.504 -17.697 1.00 84.00 168 ILE A C 1
ATOM 1417 O O . ILE A 1 168 ? -4.054 7.445 -17.521 1.00 84.00 168 ILE A O 1
#

Organism: NCBI:txid33934